Protein AF-A0A8H8NPK3-F1 (afdb_monomer_lite)

InterPro domains:
  IPR003347 JmjC domain [PS51184] (1-96)
  IPR014710 RmlC-like jelly roll fold [G3DSA:2.60.120.10] (4-105)
  IPR041667 Cupin-like domain 8 [PF13621] (40-84)

Sequence (110 aa):
MHGIPAHSVLASEIEPIPDSTVRWAEVDPTLSSISDTEIGAPLRVTVKAGDALYLPAGWWHHVAQSGDKESGVCIALNWWYDVEMRGMTWTWMSFLRRMGAPNGEEDEAA

Organism: NCBI:txid456999

Secondary structure (DSSP, 8-state):
--PPPP--------PPPTT---------TT-TTS-TTTTT-PPP--PPTT------TT----------TTT---------------HHHHHHHHHHHHHHSGGG------

Structure (mmCIF, N/CA/C/O backbone):
data_AF-A0A8H8NPK3-F1
#
_entry.id   AF-A0A8H8NPK3-F1
#
loop_
_atom_site.group_PDB
_atom_site.id
_atom_site.type_symbol
_atom_site.label_atom_id
_atom_site.label_alt_id
_atom_site.label_comp_id
_atom_site.label_asym_id
_atom_site.label_entity_id
_atom_site.label_seq_id
_atom_site.pdbx_PDB_ins_code
_atom_site.Cartn_x
_atom_site.Cartn_y
_atom_site.Cartn_z
_atom_site.occupancy
_atom_site.B_iso_or_equiv
_atom_site.auth_seq_id
_atom_site.auth_comp_id
_atom_site.auth_asym_id
_atom_site.auth_atom_id
_atom_site.pdbx_PDB_model_num
ATOM 1 N N . MET A 1 1 ? -33.112 -23.806 29.782 1.00 38.84 1 MET A N 1
ATOM 2 C CA . MET A 1 1 ? -31.799 -23.364 29.266 1.00 38.84 1 MET A CA 1
ATOM 3 C C . MET A 1 1 ? -31.544 -24.101 27.963 1.00 38.84 1 MET A C 1
ATOM 5 O O . MET A 1 1 ? -31.112 -25.242 28.003 1.00 38.84 1 MET A O 1
ATOM 9 N N . HIS A 1 2 ? -31.896 -23.501 26.827 1.00 39.47 2 HIS A N 1
ATOM 10 C CA . HIS A 1 2 ? -31.524 -24.038 25.518 1.00 39.47 2 HIS A CA 1
ATOM 11 C C . HIS A 1 2 ? -30.226 -23.350 25.102 1.00 39.47 2 HIS A C 1
ATOM 13 O O . HIS A 1 2 ? -30.211 -22.139 24.899 1.00 39.47 2 HIS A O 1
ATOM 19 N N . GLY A 1 3 ? -29.131 -24.112 25.095 1.00 41.53 3 GLY A N 1
ATOM 20 C CA . GLY A 1 3 ? -27.837 -23.640 24.619 1.00 41.53 3 GLY A CA 1
ATOM 21 C C . GLY A 1 3 ? -27.914 -23.340 23.127 1.00 41.53 3 GLY A C 1
ATOM 22 O O . GLY A 1 3 ? -28.433 -24.145 22.356 1.00 41.53 3 GLY A O 1
ATOM 23 N N . ILE A 1 4 ? -27.427 -22.165 22.742 1.00 48.91 4 ILE A N 1
ATOM 24 C CA . ILE A 1 4 ? -27.245 -21.775 21.346 1.00 48.91 4 ILE A CA 1
ATOM 25 C C . ILE A 1 4 ? -26.177 -22.714 20.757 1.00 48.91 4 ILE A C 1
ATOM 27 O O . ILE A 1 4 ? -25.095 -22.812 21.343 1.00 48.91 4 ILE A O 1
ATOM 31 N N . PRO A 1 5 ? -26.447 -23.440 19.658 1.00 46.38 5 PRO A N 1
ATOM 32 C CA . PRO A 1 5 ? -25.434 -24.275 19.030 1.00 46.38 5 PRO A CA 1
ATOM 33 C C . PRO A 1 5 ? -24.321 -23.381 18.475 1.00 46.38 5 PRO A C 1
ATOM 35 O O . PRO A 1 5 ? -24.587 -22.368 17.830 1.00 46.38 5 PRO A O 1
ATOM 38 N N . ALA A 1 6 ? -23.071 -23.753 18.751 1.00 50.28 6 ALA A N 1
ATOM 39 C CA . ALA A 1 6 ? -21.903 -23.097 18.185 1.00 50.28 6 ALA A CA 1
ATOM 40 C C . ALA A 1 6 ? -22.022 -23.114 16.657 1.00 50.28 6 ALA A C 1
ATOM 42 O O . ALA A 1 6 ? -22.088 -24.182 16.045 1.00 50.28 6 ALA A O 1
ATOM 43 N N . HIS A 1 7 ? -22.092 -21.931 16.047 1.00 53.38 7 HIS A N 1
ATOM 44 C CA . HIS A 1 7 ? -22.008 -21.800 14.602 1.00 53.38 7 HIS A CA 1
ATOM 45 C C . HIS A 1 7 ? -20.670 -22.400 14.163 1.00 53.38 7 HIS A C 1
ATOM 47 O O . HIS A 1 7 ? -19.605 -21.894 14.513 1.00 53.38 7 HIS A O 1
ATOM 53 N N . SER A 1 8 ? -20.744 -23.521 13.446 1.00 49.59 8 SER A N 1
ATOM 54 C CA . SER A 1 8 ? -19.623 -24.101 12.719 1.00 49.59 8 SER A CA 1
ATOM 55 C C . SER A 1 8 ? -19.088 -23.021 11.785 1.00 49.59 8 SER A C 1
ATOM 57 O O . SER A 1 8 ? -19.738 -22.640 10.812 1.00 49.59 8 SER A O 1
ATOM 59 N N . VAL A 1 9 ? -17.922 -22.477 12.126 1.00 55.72 9 VAL A N 1
ATOM 60 C CA . VAL A 1 9 ? -17.112 -21.724 11.177 1.00 55.72 9 VAL A CA 1
ATOM 61 C C . VAL A 1 9 ? -16.696 -22.753 10.137 1.00 55.72 9 VAL A C 1
ATOM 63 O O . VAL A 1 9 ? -15.939 -23.673 10.446 1.00 55.72 9 VAL A O 1
ATOM 66 N N . LEU A 1 10 ? -17.265 -22.662 8.936 1.00 54.06 10 LEU A N 1
ATOM 67 C CA . LEU A 1 10 ? -16.767 -23.398 7.785 1.00 54.06 10 LEU A CA 1
ATOM 68 C C . LEU A 1 10 ? -15.349 -22.883 7.543 1.00 54.06 10 LEU A C 1
ATOM 70 O O . LEU A 1 10 ? -15.161 -21.806 6.983 1.00 54.06 10 LEU A O 1
ATOM 74 N N . ALA A 1 11 ? -14.354 -23.611 8.045 1.00 54.78 11 ALA A N 1
ATOM 75 C CA . ALA A 1 11 ? -12.977 -23.420 7.639 1.00 54.78 11 ALA A CA 1
ATOM 76 C C . ALA A 1 11 ? -12.910 -23.864 6.177 1.00 54.78 11 ALA A C 1
ATOM 78 O O . ALA A 1 11 ? -12.791 -25.049 5.882 1.00 54.78 11 ALA A O 1
ATOM 79 N N . SER A 1 12 ? -13.106 -22.925 5.256 1.00 63.94 12 SER A N 1
ATOM 80 C CA . SER A 1 12 ? -12.755 -23.138 3.861 1.00 63.94 12 SER A CA 1
ATOM 81 C C . SER A 1 12 ? -11.239 -23.289 3.818 1.00 63.94 12 SER A C 1
ATOM 83 O O . SER A 1 12 ? -10.517 -22.301 3.973 1.00 63.94 12 SER A O 1
ATOM 85 N N . GLU A 1 13 ? -10.758 -24.523 3.699 1.00 69.62 13 GLU A N 1
ATOM 86 C CA . GLU A 1 13 ? -9.355 -24.773 3.398 1.00 69.62 13 GLU A CA 1
ATOM 87 C C . GLU A 1 13 ? -9.049 -24.171 2.022 1.00 69.62 13 GLU A C 1
ATOM 89 O O . GLU A 1 13 ? -9.826 -24.300 1.076 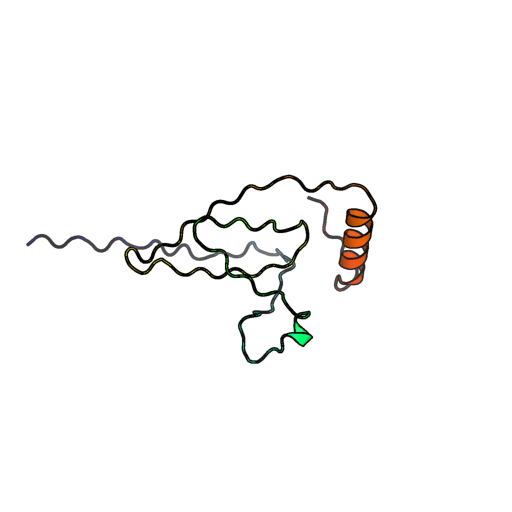1.00 69.62 13 GLU A O 1
ATOM 94 N N . ILE A 1 14 ? -7.946 -23.429 1.938 1.00 75.56 14 ILE A N 1
ATOM 95 C CA . ILE A 1 14 ? -7.484 -22.842 0.684 1.00 75.56 14 ILE A CA 1
ATOM 96 C C . ILE A 1 14 ? -6.833 -23.972 -0.110 1.00 75.56 14 ILE A C 1
ATOM 98 O O . ILE A 1 14 ? -5.733 -24.408 0.227 1.00 75.56 14 ILE A O 1
ATOM 102 N N . GLU A 1 15 ? -7.507 -24.453 -1.151 1.00 79.62 15 GLU A N 1
ATOM 103 C CA . GLU A 1 15 ? -6.917 -25.406 -2.088 1.00 79.62 15 GLU A CA 1
ATOM 104 C C . GLU A 1 15 ? -6.077 -24.650 -3.132 1.00 79.62 15 GLU A C 1
ATOM 106 O O . GLU A 1 15 ? -6.603 -23.769 -3.822 1.00 79.62 15 GLU A O 1
ATOM 111 N N . PRO A 1 16 ? -4.771 -24.949 -3.268 1.00 76.69 16 PRO A N 1
ATOM 112 C CA . PRO A 1 16 ? -3.962 -24.364 -4.326 1.00 76.69 16 PRO A CA 1
ATOM 113 C C . PRO A 1 16 ? -4.426 -24.893 -5.684 1.00 76.69 16 PRO A C 1
ATOM 115 O O . PRO A 1 16 ? -4.723 -26.078 -5.833 1.00 76.69 16 PRO A O 1
ATOM 118 N N . ILE A 1 17 ? -4.444 -24.026 -6.698 1.00 82.06 17 ILE A N 1
ATOM 119 C CA . ILE A 1 17 ? -4.699 -24.454 -8.075 1.00 82.06 17 ILE A CA 1
ATOM 120 C C . ILE A 1 17 ? -3.485 -25.286 -8.529 1.00 82.06 17 ILE A C 1
ATOM 122 O O . ILE A 1 17 ? -2.369 -24.748 -8.528 1.00 82.06 17 ILE A O 1
ATOM 126 N N . PRO A 1 18 ? -3.665 -26.574 -8.894 1.00 82.38 18 PRO A N 1
ATOM 127 C CA . PRO A 1 18 ? -2.563 -27.433 -9.315 1.00 82.38 18 PRO A CA 1
ATOM 128 C C . PRO A 1 18 ? -1.791 -26.817 -10.482 1.00 82.38 18 PRO A C 1
ATOM 130 O O . PRO A 1 18 ? -2.391 -26.230 -11.380 1.00 82.38 18 PRO A O 1
ATOM 133 N N . ASP A 1 19 ? -0.465 -26.945 -10.444 1.00 81.50 19 ASP A N 1
ATOM 134 C CA . ASP A 1 19 ? 0.462 -26.467 -11.478 1.00 81.50 19 ASP A CA 1
ATOM 135 C C . ASP A 1 19 ? 0.396 -24.954 -11.781 1.00 81.50 19 ASP A C 1
ATOM 137 O O . ASP A 1 19 ? 0.908 -24.500 -12.804 1.00 81.50 19 ASP A O 1
ATOM 141 N N . SER A 1 20 ? -0.190 -24.147 -10.887 1.00 78.88 20 SER A N 1
ATOM 142 C CA . SER A 1 20 ? -0.178 -22.685 -11.004 1.00 78.88 20 SER A CA 1
ATOM 143 C C . SER A 1 20 ? 1.016 -22.066 -10.272 1.00 78.88 20 SER A C 1
ATOM 145 O O . SER A 1 20 ? 1.290 -22.369 -9.110 1.00 78.88 20 SER A O 1
ATOM 147 N N . THR A 1 21 ? 1.720 -21.156 -10.944 1.00 76.31 21 THR A N 1
ATOM 148 C CA . THR A 1 21 ? 2.753 -20.313 -10.332 1.00 76.31 21 THR A CA 1
ATOM 149 C C . THR A 1 21 ? 2.336 -18.857 -10.457 1.00 76.31 21 THR A C 1
ATOM 151 O O . THR A 1 21 ? 2.241 -18.327 -11.561 1.00 76.31 21 THR A O 1
ATOM 154 N N . VAL A 1 22 ? 2.088 -18.198 -9.327 1.00 81.06 22 VAL A N 1
ATOM 155 C CA . VAL A 1 22 ? 1.789 -16.763 -9.285 1.00 81.06 22 VAL A CA 1
ATOM 156 C C . VAL A 1 22 ? 2.998 -16.041 -8.719 1.00 81.06 22 VAL A C 1
ATOM 158 O O . VAL A 1 22 ? 3.484 -16.384 -7.641 1.00 81.06 22 VAL A O 1
ATOM 161 N N . ARG A 1 23 ? 3.477 -15.014 -9.425 1.00 80.25 23 ARG A N 1
ATOM 162 C CA . ARG A 1 23 ? 4.510 -14.134 -8.875 1.00 80.25 23 ARG A CA 1
ATOM 163 C C . ARG A 1 23 ? 3.930 -13.355 -7.701 1.00 80.25 23 ARG A C 1
ATOM 165 O O . ARG A 1 23 ? 2.969 -12.606 -7.862 1.00 80.25 23 ARG A O 1
ATOM 172 N N . TRP A 1 24 ? 4.530 -13.525 -6.529 1.00 84.69 24 TRP A N 1
ATOM 173 C CA . TRP A 1 24 ? 4.081 -12.901 -5.291 1.00 84.69 24 TRP A CA 1
ATOM 174 C C . TRP A 1 24 ? 5.258 -12.288 -4.534 1.00 84.69 24 TRP A C 1
ATOM 176 O O . TRP A 1 24 ? 6.390 -12.755 -4.642 1.00 84.69 24 TRP A O 1
ATOM 186 N N . ALA A 1 25 ? 4.999 -11.231 -3.766 1.00 85.75 25 ALA A N 1
ATOM 187 C CA . ALA A 1 25 ? 6.003 -10.681 -2.866 1.00 85.75 25 ALA A CA 1
ATOM 188 C C . ALA A 1 25 ? 6.099 -11.560 -1.613 1.00 85.75 25 ALA A C 1
ATOM 190 O O . ALA A 1 25 ? 5.198 -11.555 -0.779 1.00 85.75 25 ALA A O 1
ATOM 191 N N . GLU A 1 26 ? 7.196 -12.303 -1.474 1.00 84.56 26 GLU A N 1
ATOM 192 C CA . GLU A 1 26 ? 7.442 -13.182 -0.315 1.00 84.56 26 GLU A CA 1
ATOM 193 C C . GLU A 1 26 ? 7.869 -12.422 0.953 1.00 84.56 26 GLU A C 1
ATOM 195 O O . GLU A 1 26 ? 8.015 -13.006 2.024 1.00 84.56 26 GLU A O 1
ATOM 200 N N . VAL A 1 27 ? 8.088 -11.112 0.845 1.00 86.06 27 VAL A N 1
ATOM 201 C CA . VAL A 1 27 ? 8.613 -10.285 1.930 1.00 86.06 27 VAL A CA 1
ATOM 202 C C . VAL A 1 27 ? 7.477 -9.720 2.777 1.00 86.06 27 VAL A C 1
ATOM 204 O O . VAL A 1 27 ? 6.618 -9.001 2.269 1.00 86.06 27 VAL A O 1
ATOM 207 N N . ASP A 1 28 ? 7.527 -9.973 4.085 1.00 89.00 28 ASP A N 1
ATOM 208 C CA . ASP A 1 28 ? 6.704 -9.282 5.079 1.00 89.00 28 ASP A CA 1
ATOM 209 C C . ASP A 1 28 ? 7.435 -8.015 5.577 1.00 89.00 28 ASP A C 1
ATOM 211 O O . ASP A 1 28 ? 8.428 -8.119 6.307 1.00 89.00 28 ASP A O 1
ATOM 215 N N . PRO A 1 29 ? 6.958 -6.804 5.219 1.00 87.75 29 PRO A N 1
ATOM 216 C CA . PRO A 1 29 ? 7.602 -5.542 5.588 1.00 87.75 29 PRO A CA 1
ATOM 217 C C . PRO A 1 29 ? 7.398 -5.153 7.065 1.00 87.75 29 PRO A C 1
ATOM 219 O O . PRO A 1 29 ? 7.815 -4.066 7.481 1.00 87.75 29 PRO A O 1
ATOM 222 N N . THR A 1 30 ? 6.708 -5.980 7.854 1.00 87.00 30 THR A N 1
ATOM 223 C CA . THR A 1 30 ? 6.500 -5.774 9.295 1.00 87.00 30 THR A CA 1
ATOM 224 C C . THR A 1 30 ? 7.515 -6.524 10.159 1.00 87.00 30 THR A C 1
ATOM 226 O O . THR A 1 30 ? 7.635 -6.227 11.351 1.00 87.00 30 THR A O 1
ATOM 229 N N . LEU A 1 31 ? 8.281 -7.450 9.571 1.00 88.00 31 LEU A N 1
ATOM 230 C CA . LEU A 1 31 ? 9.316 -8.194 10.281 1.00 88.00 31 LEU A CA 1
ATOM 231 C C . LEU A 1 31 ? 10.482 -7.282 10.663 1.00 88.00 31 LEU A C 1
ATOM 233 O O . LEU A 1 31 ? 11.139 -6.686 9.816 1.00 88.00 31 LEU A O 1
ATOM 237 N N . SER A 1 32 ? 10.808 -7.248 11.956 1.00 85.75 32 SER A N 1
ATOM 238 C CA . SER A 1 32 ? 11.932 -6.465 12.485 1.00 85.75 32 SER A CA 1
ATOM 239 C C . SER A 1 32 ? 13.308 -6.954 12.022 1.00 85.75 32 SER A C 1
ATOM 241 O O . SER A 1 32 ? 14.296 -6.243 12.187 1.00 85.75 32 SER A O 1
ATOM 243 N N . SER A 1 33 ? 13.383 -8.164 11.461 1.00 89.69 33 SER A N 1
ATOM 244 C CA . SER A 1 33 ? 14.607 -8.744 10.908 1.00 89.69 33 SER A CA 1
ATOM 245 C C . SER A 1 33 ? 15.011 -8.151 9.559 1.00 89.69 33 SER A C 1
ATOM 247 O O . SER A 1 33 ? 16.126 -8.415 9.123 1.00 89.69 33 SER A O 1
ATOM 249 N N . ILE A 1 34 ? 14.126 -7.397 8.898 1.00 86.69 34 ILE A N 1
ATOM 250 C CA . ILE A 1 34 ? 14.380 -6.793 7.588 1.00 86.69 34 ILE A CA 1
ATOM 251 C C . ILE A 1 34 ? 14.413 -5.275 7.755 1.00 86.69 34 ILE A C 1
ATOM 253 O O . ILE A 1 34 ? 13.495 -4.671 8.313 1.00 86.69 34 ILE A O 1
ATOM 257 N N . SER A 1 35 ? 15.488 -4.645 7.295 1.00 88.56 35 SER A N 1
ATOM 258 C CA . SER A 1 35 ? 15.634 -3.194 7.365 1.00 88.56 35 SER A CA 1
ATOM 259 C C . SER A 1 35 ? 14.771 -2.487 6.320 1.00 88.56 35 SER A C 1
ATOM 261 O O . SER A 1 35 ? 14.568 -2.981 5.211 1.00 88.56 35 SER A O 1
ATOM 263 N N . ASP A 1 36 ? 14.342 -1.260 6.628 1.00 86.50 36 ASP A N 1
ATOM 264 C CA . ASP A 1 36 ? 13.614 -0.413 5.675 1.00 86.50 36 ASP A CA 1
ATOM 265 C C . ASP A 1 36 ? 14.401 -0.228 4.362 1.00 86.50 36 ASP A C 1
ATOM 267 O O . ASP A 1 36 ? 13.809 -0.165 3.288 1.00 86.50 36 ASP A O 1
ATOM 271 N N . THR A 1 37 ? 15.736 -0.189 4.414 1.00 87.88 37 THR A N 1
ATOM 272 C CA . THR A 1 37 ? 16.590 -0.094 3.220 1.00 87.88 37 THR A CA 1
ATOM 273 C C . THR A 1 37 ? 16.531 -1.331 2.329 1.00 87.88 37 THR A C 1
ATOM 275 O O . THR A 1 37 ? 16.607 -1.188 1.111 1.00 87.88 37 THR A O 1
ATOM 278 N N . GLU A 1 38 ? 16.360 -2.524 2.900 1.00 86.19 38 GLU A N 1
ATOM 279 C CA . GLU A 1 38 ? 16.257 -3.775 2.136 1.00 86.19 38 GLU A CA 1
ATOM 280 C C . GLU A 1 38 ? 14.931 -3.885 1.373 1.00 86.19 38 GLU A C 1
ATOM 282 O O . GLU A 1 38 ? 14.884 -4.515 0.321 1.00 86.19 38 GLU A O 1
ATOM 287 N N . ILE A 1 39 ? 13.873 -3.223 1.852 1.00 87.31 39 ILE A N 1
ATOM 288 C CA . ILE A 1 39 ? 12.536 -3.236 1.228 1.00 87.31 39 ILE A CA 1
ATOM 289 C C . ILE A 1 39 ? 12.209 -1.961 0.437 1.00 87.31 39 ILE A C 1
ATOM 291 O O . ILE A 1 39 ? 11.068 -1.763 0.024 1.00 87.31 39 ILE A O 1
ATOM 295 N N . GLY A 1 40 ? 13.198 -1.093 0.203 1.00 88.62 40 GLY A N 1
ATOM 296 C CA . GLY A 1 40 ? 13.048 0.082 -0.663 1.00 88.62 40 GLY A CA 1
ATOM 297 C C . GLY A 1 40 ? 12.584 1.367 0.030 1.00 88.62 40 GLY A C 1
ATOM 298 O O . GLY A 1 40 ? 11.980 2.214 -0.621 1.00 88.62 40 GLY A O 1
ATOM 299 N N . ALA A 1 41 ? 12.886 1.533 1.321 1.00 90.75 41 ALA A N 1
ATOM 300 C CA . ALA A 1 41 ? 12.619 2.727 2.131 1.00 90.75 41 ALA A CA 1
ATOM 301 C C . ALA A 1 41 ? 11.134 3.165 2.098 1.00 90.75 41 ALA A C 1
ATOM 303 O O . ALA A 1 41 ? 10.791 4.184 1.491 1.00 90.75 41 ALA A O 1
ATOM 304 N N . PRO A 1 42 ? 10.231 2.400 2.739 1.00 92.75 42 PRO A N 1
ATOM 305 C CA . PRO A 1 42 ? 8.792 2.567 2.588 1.00 92.75 42 PRO A CA 1
ATOM 306 C C . PRO A 1 42 ? 8.283 3.880 3.190 1.00 92.75 42 PRO A C 1
ATOM 308 O O . PRO A 1 42 ? 8.700 4.310 4.267 1.00 92.75 42 PRO A O 1
ATOM 311 N N . LEU A 1 43 ? 7.278 4.473 2.542 1.00 94.12 43 LEU A N 1
ATOM 312 C CA . LEU A 1 43 ? 6.484 5.547 3.130 1.00 94.12 43 LEU A CA 1
ATOM 313 C C . LEU A 1 43 ? 5.412 4.953 4.057 1.00 94.12 43 LEU A C 1
ATOM 315 O O . LEU A 1 43 ? 4.598 4.137 3.628 1.00 94.12 43 LEU A O 1
ATOM 319 N N . ARG A 1 44 ? 5.374 5.393 5.320 1.00 94.25 44 ARG A N 1
ATOM 320 C CA . ARG A 1 44 ? 4.383 4.946 6.315 1.00 94.25 44 ARG A CA 1
ATOM 321 C C . ARG A 1 44 ? 3.317 6.021 6.519 1.00 94.25 44 ARG A C 1
ATOM 323 O O . ARG A 1 44 ? 3.628 7.133 6.936 1.00 94.25 44 ARG A O 1
ATOM 330 N N . VAL A 1 45 ? 2.061 5.679 6.232 1.00 96.69 45 VAL A N 1
ATOM 331 C CA . VAL A 1 45 ? 0.914 6.597 6.308 1.00 96.69 45 VAL A CA 1
ATOM 332 C C . VAL A 1 45 ? -0.188 5.978 7.165 1.00 96.69 45 VAL A C 1
ATOM 334 O O . VAL A 1 45 ? -0.527 4.810 6.992 1.00 96.69 45 VAL A O 1
ATOM 337 N N . THR A 1 46 ? -0.775 6.765 8.069 1.00 97.06 46 THR A N 1
ATOM 338 C CA . THR A 1 46 ? -2.004 6.402 8.791 1.00 97.06 46 THR A CA 1
ATOM 339 C C . THR A 1 46 ? -3.159 7.240 8.261 1.00 97.06 46 THR A C 1
ATOM 341 O O . THR A 1 46 ? -3.144 8.459 8.412 1.00 97.06 46 THR A O 1
ATOM 344 N N . VAL A 1 47 ? -4.159 6.583 7.675 1.00 97.19 47 VAL A N 1
ATOM 345 C CA . VAL A 1 47 ? -5.401 7.212 7.200 1.00 97.19 47 VAL A CA 1
ATOM 346 C C . VAL A 1 47 ? -6.450 7.095 8.302 1.00 97.19 47 VAL A C 1
ATOM 348 O O . VAL A 1 47 ? -6.707 5.990 8.786 1.00 97.19 47 VAL A O 1
ATOM 351 N N . LYS A 1 48 ? -7.027 8.216 8.740 1.00 96.31 48 LYS A N 1
ATOM 352 C CA . LYS A 1 48 ? -8.051 8.246 9.795 1.00 96.31 48 LYS A CA 1
ATOM 353 C C . LYS A 1 48 ? -9.445 8.458 9.206 1.00 96.31 48 LYS A C 1
ATOM 355 O O . LYS A 1 48 ? -9.614 8.731 8.022 1.00 96.31 48 LYS A O 1
ATOM 360 N N . ALA A 1 49 ? -10.465 8.334 10.053 1.00 95.38 49 ALA A N 1
ATOM 361 C CA . ALA A 1 49 ? -11.840 8.623 9.665 1.00 95.38 49 ALA A CA 1
ATOM 362 C C . ALA A 1 49 ? -11.965 10.062 9.132 1.00 95.38 49 ALA A C 1
ATOM 364 O O . ALA A 1 49 ? -11.598 11.013 9.820 1.00 95.38 49 ALA A O 1
ATOM 365 N N . GLY A 1 50 ? -12.496 10.198 7.915 1.00 96.50 50 GLY A N 1
ATOM 366 C CA . GLY A 1 50 ? -12.627 11.476 7.209 1.00 96.50 50 GLY A CA 1
ATOM 367 C C . GLY A 1 50 ? -11.458 11.820 6.281 1.00 96.50 50 GLY A C 1
ATOM 368 O O . GLY A 1 50 ? -11.614 12.712 5.448 1.00 96.50 50 GLY A O 1
ATOM 369 N N . ASP A 1 51 ? -10.333 11.106 6.366 1.00 97.75 51 ASP A N 1
ATOM 370 C CA . ASP A 1 51 ? -9.206 11.287 5.451 1.00 97.75 51 ASP A CA 1
ATOM 371 C C . ASP A 1 51 ? -9.432 10.533 4.131 1.00 97.75 51 ASP A C 1
ATOM 373 O O . ASP A 1 51 ? -10.171 9.548 4.057 1.00 97.75 51 ASP A O 1
ATOM 377 N N . ALA A 1 52 ? -8.723 10.965 3.089 1.00 97.56 52 ALA A N 1
ATOM 378 C CA . ALA A 1 52 ? -8.614 10.243 1.829 1.00 97.56 52 ALA A CA 1
ATOM 379 C C . ALA A 1 52 ? -7.140 10.100 1.438 1.00 97.56 52 ALA A C 1
ATOM 381 O O . ALA A 1 52 ? -6.377 11.066 1.484 1.00 97.56 52 ALA A O 1
ATOM 382 N N . LEU A 1 53 ? -6.753 8.895 1.019 1.00 97.94 53 LEU A N 1
ATOM 383 C CA . LEU A 1 53 ? -5.439 8.614 0.452 1.00 97.94 53 LEU A CA 1
ATOM 384 C C . LEU A 1 53 ? -5.585 8.375 -1.049 1.00 97.94 53 LEU A C 1
ATOM 386 O O . LEU A 1 53 ? -6.259 7.435 -1.466 1.00 97.94 53 LEU A O 1
ATOM 390 N N . TYR A 1 54 ? -4.914 9.195 -1.855 1.00 97.06 54 TYR A N 1
ATOM 391 C CA . TYR A 1 54 ? -4.676 8.854 -3.252 1.00 97.06 54 TYR A CA 1
ATOM 392 C C . TYR A 1 54 ? -3.492 7.887 -3.325 1.00 97.06 54 TYR A C 1
ATOM 394 O O . TYR A 1 54 ? -2.359 8.272 -3.038 1.00 97.06 54 TYR A O 1
ATOM 402 N N . LEU A 1 55 ? -3.768 6.636 -3.689 1.00 96.19 55 LEU A N 1
ATOM 403 C CA . LEU A 1 55 ? -2.758 5.609 -3.924 1.00 96.19 55 LEU A CA 1
ATOM 404 C C . LEU A 1 55 ? -2.508 5.493 -5.436 1.00 96.19 55 LEU A C 1
ATOM 406 O O . LEU A 1 55 ? -3.402 5.037 -6.152 1.00 96.19 55 LEU A O 1
ATOM 410 N N . PRO A 1 56 ? -1.337 5.914 -5.950 1.00 92.31 56 PRO A N 1
ATOM 411 C CA . PRO A 1 56 ? -1.091 5.892 -7.385 1.00 92.31 56 PRO A CA 1
ATOM 412 C C . PRO A 1 56 ? -0.988 4.469 -7.939 1.00 92.31 56 PRO A C 1
ATOM 414 O O . PRO A 1 56 ? -0.560 3.531 -7.263 1.00 92.31 56 PRO A O 1
ATOM 417 N N . ALA A 1 57 ? -1.311 4.329 -9.222 1.00 89.38 57 ALA A N 1
ATOM 418 C CA . ALA A 1 57 ? -1.151 3.078 -9.946 1.00 89.38 57 ALA A CA 1
ATOM 419 C C . ALA A 1 57 ? 0.294 2.552 -9.882 1.00 89.38 57 ALA A C 1
ATOM 421 O O . ALA A 1 57 ? 1.255 3.303 -10.056 1.00 89.38 57 ALA A O 1
ATOM 422 N N . GLY A 1 58 ? 0.443 1.244 -9.661 1.00 87.38 58 GLY A N 1
ATOM 423 C CA . GLY A 1 58 ? 1.744 0.571 -9.638 1.00 87.38 58 GLY A CA 1
ATOM 424 C C . GLY A 1 58 ? 2.521 0.660 -8.327 1.00 87.38 58 GLY A C 1
ATOM 425 O O . GLY A 1 58 ? 3.610 0.094 -8.248 1.00 87.38 58 GLY A O 1
ATOM 426 N N . TRP A 1 59 ? 1.982 1.324 -7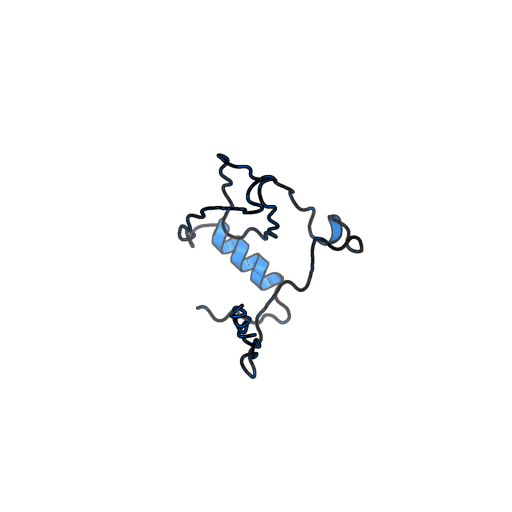.302 1.00 91.44 59 TRP A N 1
ATOM 427 C CA . TRP A 1 59 ? 2.620 1.391 -5.990 1.00 91.44 59 TRP A CA 1
ATOM 428 C C 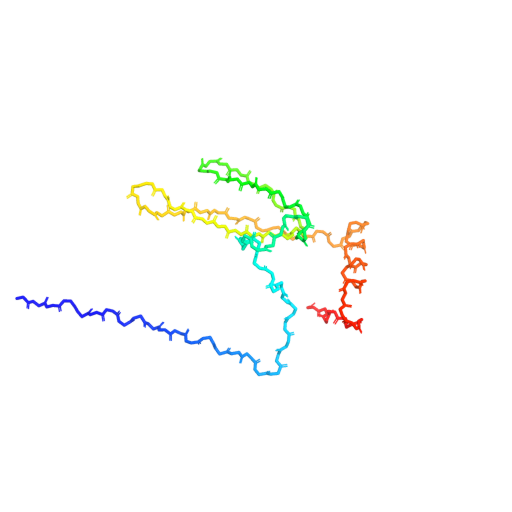. TRP A 1 59 ? 2.447 0.088 -5.210 1.00 91.44 59 TRP A C 1
ATOM 430 O O . TRP A 1 59 ? 1.327 -0.371 -4.971 1.00 91.44 59 TRP A O 1
ATOM 440 N N . TRP A 1 60 ? 3.569 -0.471 -4.756 1.00 92.19 60 TRP A N 1
ATOM 441 C CA . TRP A 1 60 ? 3.573 -1.515 -3.737 1.00 92.19 60 TRP A CA 1
ATOM 442 C C . TRP A 1 60 ? 3.029 -0.942 -2.431 1.00 92.19 60 TRP A C 1
ATOM 444 O O . TRP A 1 60 ? 3.443 0.133 -1.997 1.00 92.19 60 TRP A O 1
ATOM 454 N N . HIS A 1 61 ? 2.088 -1.648 -1.812 1.00 94.69 61 HIS A N 1
ATOM 455 C CA . HIS A 1 61 ? 1.466 -1.208 -0.573 1.00 94.69 61 HIS A CA 1
ATOM 456 C C . HIS A 1 61 ? 1.153 -2.403 0.324 1.00 94.69 61 HIS A C 1
ATOM 458 O O . HIS A 1 61 ? 0.683 -3.442 -0.129 1.00 94.69 61 HIS A O 1
ATOM 464 N N . HIS A 1 62 ? 1.412 -2.222 1.615 1.00 94.50 62 HIS A N 1
ATOM 465 C CA . HIS A 1 62 ? 1.046 -3.148 2.677 1.00 94.50 62 HIS A CA 1
ATOM 466 C C . HIS A 1 62 ? 0.073 -2.429 3.612 1.00 94.50 62 HIS A C 1
ATOM 468 O O . HIS A 1 62 ? 0.346 -1.305 4.043 1.00 94.50 62 HIS A O 1
ATOM 474 N N . VAL A 1 63 ? -1.060 -3.061 3.921 1.00 95.94 63 VAL A N 1
ATOM 475 C CA . VAL A 1 63 ? -2.156 -2.434 4.669 1.00 95.94 63 VAL A CA 1
ATOM 476 C C . VAL A 1 63 ? -2.376 -3.170 5.982 1.00 95.94 63 VAL A C 1
ATOM 478 O O . VAL A 1 63 ? -2.573 -4.380 6.004 1.00 95.94 63 VAL A O 1
ATOM 481 N N . ALA A 1 64 ? -2.398 -2.412 7.074 1.00 95.25 64 ALA A N 1
ATOM 482 C CA . ALA A 1 64 ? -2.863 -2.865 8.376 1.00 95.25 64 ALA A CA 1
ATOM 483 C C . ALA A 1 64 ? -3.999 -1.948 8.840 1.00 95.25 64 ALA A C 1
ATOM 485 O O . ALA A 1 64 ? -4.000 -0.752 8.541 1.00 95.25 64 ALA A O 1
ATOM 486 N N . GLN A 1 65 ? -4.956 -2.505 9.579 1.00 95.31 65 GLN A N 1
ATOM 487 C CA . GLN A 1 65 ? -6.107 -1.772 10.095 1.00 95.31 65 GLN A CA 1
ATOM 488 C C . GLN A 1 65 ? -6.286 -2.022 11.589 1.00 95.31 65 GLN A C 1
ATOM 490 O O . GLN A 1 65 ? -6.040 -3.119 12.086 1.00 95.31 65 GLN A O 1
ATOM 495 N N . SER A 1 66 ? -6.744 -0.995 12.294 1.00 94.12 66 SER A N 1
ATOM 496 C CA . SER A 1 66 ? -7.138 -1.074 13.697 1.00 94.12 66 SER A CA 1
ATOM 497 C C . SER A 1 66 ? -8.550 -0.533 13.834 1.00 94.12 66 SER A C 1
ATOM 499 O O . SER A 1 66 ? -8.850 0.533 13.292 1.00 94.12 66 SER A O 1
ATOM 501 N N . GLY A 1 67 ? -9.400 -1.255 14.557 1.00 92.62 67 GLY A N 1
ATOM 502 C CA . GLY A 1 67 ? -10.741 -0.785 14.860 1.00 92.62 67 GLY A CA 1
ATOM 503 C C . GLY A 1 67 ? -10.758 0.431 15.780 1.00 92.62 67 GLY A C 1
ATOM 504 O O . GLY A 1 67 ? -9.761 0.744 16.440 1.00 92.62 67 GLY A O 1
ATOM 505 N N . ASP A 1 68 ? -11.895 1.122 15.824 1.00 89.62 68 ASP A N 1
ATOM 506 C CA . ASP A 1 68 ? -12.098 2.183 16.808 1.00 89.62 68 ASP A CA 1
ATOM 507 C C . ASP A 1 68 ? -12.160 1.621 18.249 1.00 89.62 68 ASP A C 1
ATOM 509 O O . ASP A 1 68 ? -12.225 0.413 18.478 1.00 89.62 68 ASP A O 1
ATOM 513 N N . LYS A 1 69 ? -12.112 2.509 19.249 1.00 89.75 69 LYS A N 1
ATOM 514 C CA . LYS A 1 69 ? -12.056 2.108 20.667 1.00 89.75 69 LYS A CA 1
ATOM 515 C C . LYS A 1 69 ? -13.368 1.539 21.214 1.00 89.75 69 LYS A C 1
ATOM 517 O O . LYS A 1 69 ? -13.342 0.951 22.291 1.00 89.75 69 LYS A O 1
ATOM 522 N N . GLU A 1 70 ? -14.488 1.782 20.549 1.00 91.31 70 GLU A N 1
ATOM 523 C CA . GLU A 1 70 ? -15.827 1.505 21.068 1.00 91.31 70 GLU A CA 1
ATOM 524 C C . GLU A 1 70 ? -16.428 0.255 20.421 1.00 91.31 70 GLU A C 1
ATOM 526 O O . GLU A 1 70 ? -16.820 -0.679 21.116 1.00 91.31 70 GLU A O 1
ATOM 531 N N . SER A 1 71 ? -16.442 0.210 19.091 1.00 90.69 71 SER A N 1
ATOM 532 C CA . SER A 1 71 ? -16.920 -0.911 18.289 1.00 90.69 71 SER A CA 1
ATOM 533 C C . SER A 1 71 ? -15.833 -1.952 18.010 1.00 90.69 71 SER A C 1
ATOM 535 O O . SER A 1 71 ? -16.151 -3.116 17.766 1.00 90.69 71 SER A O 1
ATOM 537 N N . GLY A 1 72 ? -14.554 -1.555 18.018 1.00 92.69 72 GLY A N 1
ATOM 538 C CA . GLY A 1 72 ? -13.458 -2.416 17.566 1.00 92.69 72 GLY A CA 1
ATOM 539 C C . GLY A 1 72 ? -13.459 -2.663 16.053 1.00 92.69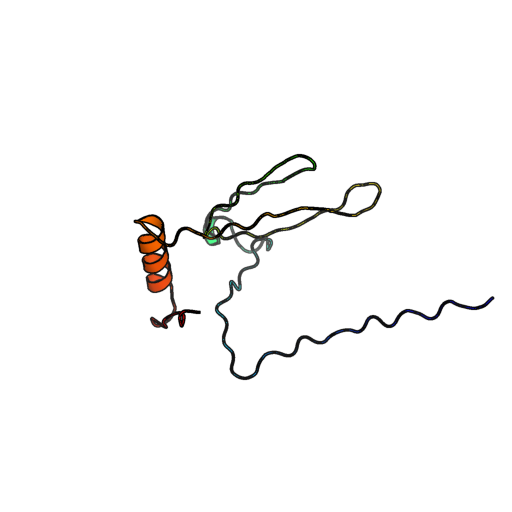 72 GLY A C 1
ATOM 540 O O . GLY A 1 72 ? -12.718 -3.524 15.579 1.00 92.69 72 GLY A O 1
ATOM 541 N N . VAL A 1 73 ? -14.255 -1.913 15.282 1.00 94.12 73 VAL A N 1
ATOM 542 C CA . VAL A 1 73 ? -14.411 -2.082 13.832 1.00 94.12 73 VAL A CA 1
ATOM 543 C C . VAL A 1 73 ? -13.672 -0.978 13.075 1.00 94.12 73 VAL A C 1
ATOM 545 O O . VAL A 1 73 ? -13.656 0.181 13.487 1.00 94.12 73 VAL A O 1
ATOM 548 N N . CYS A 1 74 ? -13.037 -1.341 11.958 1.00 96.00 74 CYS A N 1
ATOM 549 C CA . CYS A 1 74 ? -12.487 -0.403 10.982 1.00 96.00 74 CYS A CA 1
ATOM 550 C C . CYS A 1 74 ? -13.325 -0.485 9.701 1.00 96.00 74 CYS A C 1
ATOM 552 O O . CYS A 1 74 ? -13.554 -1.580 9.187 1.00 96.00 74 CYS A O 1
ATOM 554 N N . ILE A 1 75 ? -13.800 0.658 9.199 1.00 95.62 75 ILE A N 1
ATOM 555 C CA . ILE A 1 75 ? -14.575 0.742 7.956 1.00 95.62 75 ILE A CA 1
ATOM 556 C C . ILE A 1 75 ? -13.857 1.705 7.016 1.00 95.62 75 ILE A C 1
ATOM 558 O O . ILE A 1 75 ? -13.603 2.854 7.376 1.00 95.62 75 ILE A O 1
ATOM 562 N N . ALA A 1 76 ? -13.561 1.238 5.804 1.00 96.94 76 ALA A N 1
ATOM 563 C CA . ALA A 1 76 ? -12.933 2.026 4.754 1.00 96.94 76 ALA A CA 1
ATOM 564 C C . ALA A 1 76 ? -13.643 1.804 3.415 1.00 96.94 76 ALA A C 1
ATOM 566 O O . ALA A 1 76 ? -14.170 0.723 3.149 1.00 96.94 76 ALA A O 1
ATOM 567 N N . LEU A 1 77 ? -13.630 2.832 2.567 1.00 97.19 77 LEU A N 1
ATOM 568 C CA . LEU A 1 77 ? -14.129 2.776 1.196 1.00 97.19 77 LEU A CA 1
ATOM 569 C C . LEU A 1 77 ? -12.971 3.040 0.237 1.00 97.19 77 LEU A C 1
ATOM 571 O O . LEU A 1 77 ? -12.144 3.917 0.483 1.00 97.19 77 LEU A O 1
ATOM 575 N N . ASN A 1 78 ? -12.925 2.282 -0.854 1.00 97.62 78 ASN A N 1
ATOM 576 C CA . ASN A 1 78 ? -11.969 2.481 -1.935 1.00 97.62 78 ASN A CA 1
ATOM 577 C C . ASN A 1 78 ? -12.716 2.631 -3.266 1.00 97.62 78 ASN A C 1
ATOM 579 O O . ASN A 1 78 ? -13.715 1.958 -3.506 1.00 97.62 78 ASN A O 1
ATOM 583 N N . TRP A 1 79 ? -12.224 3.536 -4.112 1.00 96.94 79 TRP A N 1
ATOM 584 C CA . TRP A 1 79 ? -12.716 3.746 -5.472 1.00 96.94 79 TRP A CA 1
ATOM 585 C C . TRP A 1 79 ? -11.593 3.415 -6.439 1.00 96.94 79 TRP A C 1
ATOM 587 O O . TRP A 1 79 ? -10.545 4.062 -6.415 1.00 96.94 79 TRP A O 1
ATOM 597 N N . TRP A 1 80 ? -11.804 2.388 -7.255 1.00 95.94 80 TRP A N 1
ATOM 598 C CA . TRP A 1 80 ? -10.827 1.944 -8.239 1.00 95.94 80 TRP A CA 1
ATOM 599 C C . TRP A 1 80 ? -11.162 2.568 -9.585 1.00 95.94 80 TRP A C 1
ATOM 601 O O . TRP A 1 80 ? -12.298 2.499 -10.050 1.00 95.94 80 TRP A O 1
ATOM 611 N N . TYR A 1 81 ? -10.154 3.191 -10.181 1.00 93.06 81 TYR A N 1
ATOM 612 C CA . TYR A 1 81 ? -10.215 3.772 -11.512 1.00 93.06 81 TYR A CA 1
ATOM 613 C C . TYR A 1 81 ? -9.195 3.048 -12.383 1.00 93.06 81 TYR A C 1
ATOM 615 O O . TYR A 1 81 ? -8.097 2.739 -11.910 1.00 93.06 81 TYR A O 1
ATOM 623 N N . ASP A 1 82 ? -9.548 2.796 -13.640 1.00 90.81 82 ASP A N 1
ATOM 624 C CA . ASP A 1 82 ? -8.640 2.143 -14.576 1.00 90.81 82 ASP A CA 1
ATOM 625 C C . ASP A 1 82 ? -7.373 2.975 -14.778 1.00 90.81 82 ASP A C 1
ATOM 627 O O . ASP A 1 82 ? -7.402 4.202 -14.915 1.00 90.81 82 ASP A O 1
ATOM 631 N N . VAL A 1 83 ? -6.237 2.282 -14.804 1.00 84.56 83 VAL A N 1
ATOM 632 C CA . VAL A 1 83 ? -4.944 2.905 -15.076 1.00 84.56 83 VAL A CA 1
ATOM 633 C C . VAL A 1 83 ? -4.879 3.266 -16.554 1.00 84.56 83 VAL A C 1
ATOM 635 O O . VAL A 1 83 ? -5.118 2.423 -17.418 1.00 84.56 83 VAL A O 1
ATOM 638 N N . GLU A 1 84 ? -4.481 4.497 -16.871 1.00 83.56 84 GLU A N 1
ATOM 639 C CA . GLU A 1 84 ? -4.187 4.857 -18.255 1.00 83.56 84 GLU A CA 1
ATOM 640 C C . GLU A 1 84 ? -2.919 4.128 -18.730 1.00 83.56 84 GLU A C 1
ATOM 642 O O . GLU A 1 84 ? -1.790 4.515 -18.423 1.00 83.56 84 GLU A O 1
ATOM 647 N N . MET A 1 85 ? -3.103 3.060 -19.507 1.00 78.94 85 MET A N 1
ATOM 648 C CA . MET A 1 85 ? -2.029 2.248 -20.101 1.00 78.94 85 MET A CA 1
ATOM 649 C C . MET A 1 85 ? -1.381 2.933 -21.317 1.00 78.94 85 MET A C 1
ATOM 651 O O . MET A 1 85 ? -1.170 2.326 -22.369 1.00 78.94 85 MET A O 1
ATOM 655 N N . ARG A 1 86 ? -1.109 4.237 -21.221 1.00 78.94 86 ARG A N 1
ATOM 656 C CA . ARG A 1 86 ? -0.506 5.031 -22.298 1.00 78.94 86 ARG A CA 1
ATOM 657 C C . ARG A 1 86 ? 0.594 5.931 -21.750 1.00 78.94 86 ARG A C 1
ATOM 659 O O . ARG A 1 86 ? 0.655 6.249 -20.567 1.00 78.94 86 ARG A O 1
ATOM 666 N N . GLY A 1 87 ? 1.468 6.363 -22.653 1.00 84.00 87 GLY A N 1
ATOM 667 C CA . GLY A 1 87 ? 2.539 7.296 -22.330 1.00 84.00 87 GLY A CA 1
ATOM 668 C C . GLY A 1 87 ? 3.723 6.660 -21.600 1.00 84.00 87 GLY A C 1
ATOM 669 O O . GLY A 1 87 ? 3.821 5.447 -21.423 1.00 84.00 87 GLY A O 1
ATOM 670 N N . MET A 1 88 ? 4.667 7.517 -21.213 1.00 83.69 88 MET A N 1
ATOM 671 C CA . MET A 1 88 ? 5.985 7.099 -20.730 1.00 83.69 88 MET A CA 1
ATOM 672 C C . MET A 1 88 ? 5.936 6.324 -19.410 1.00 83.69 88 MET A C 1
ATOM 674 O O . MET A 1 88 ? 6.752 5.428 -19.218 1.00 83.69 88 MET A O 1
ATOM 678 N N . THR A 1 89 ? 4.985 6.634 -18.524 1.00 83.38 89 THR A N 1
ATOM 679 C CA . THR A 1 89 ? 4.858 5.980 -17.213 1.00 83.38 89 THR A CA 1
ATOM 680 C C . THR A 1 89 ? 4.602 4.483 -17.354 1.00 83.38 89 THR A C 1
ATOM 682 O O . THR A 1 89 ? 5.300 3.685 -16.731 1.00 83.38 89 THR A O 1
ATOM 685 N N . TRP A 1 90 ? 3.658 4.095 -18.219 1.00 84.62 90 TRP A N 1
ATOM 686 C CA . TRP A 1 90 ? 3.363 2.687 -18.482 1.00 84.62 90 TRP A CA 1
ATOM 687 C C . TRP A 1 90 ? 4.558 1.980 -19.129 1.00 84.62 90 TRP A C 1
ATOM 689 O O . TRP A 1 90 ? 5.018 0.966 -18.613 1.00 84.62 90 TRP A O 1
ATOM 699 N N . THR A 1 91 ? 5.134 2.564 -20.187 1.00 88.00 91 THR A N 1
ATOM 700 C CA . THR A 1 91 ? 6.302 1.994 -20.881 1.00 88.00 91 THR A CA 1
ATOM 701 C C . THR A 1 91 ? 7.479 1.760 -19.935 1.00 88.00 91 THR A C 1
ATOM 703 O O . THR A 1 91 ? 8.113 0.705 -19.980 1.00 88.00 91 THR A O 1
ATOM 706 N N . TRP A 1 92 ? 7.768 2.724 -19.059 1.00 87.38 92 TRP A N 1
ATOM 707 C CA . TRP A 1 92 ? 8.856 2.607 -18.094 1.00 87.38 92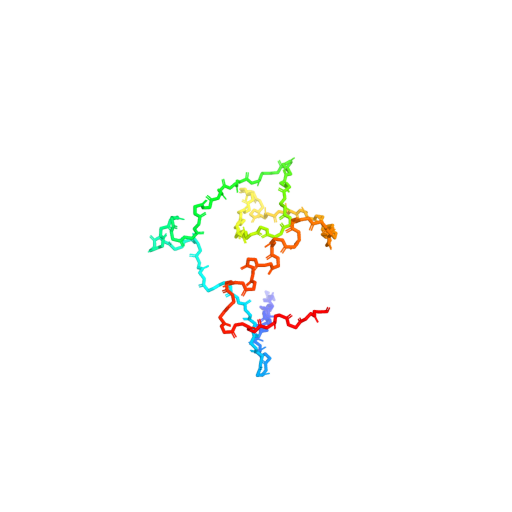 TRP A CA 1
ATOM 708 C C . TRP A 1 92 ? 8.583 1.526 -17.047 1.00 87.38 92 TRP A C 1
ATOM 710 O O . TRP A 1 92 ? 9.458 0.718 -16.741 1.00 87.38 92 TRP A O 1
ATOM 720 N N . MET A 1 93 ? 7.355 1.459 -16.539 1.00 86.62 93 MET A N 1
ATOM 721 C CA . MET A 1 93 ? 6.957 0.456 -15.557 1.00 86.62 93 MET A CA 1
ATOM 722 C C . MET A 1 93 ? 6.990 -0.965 -16.136 1.00 86.62 93 MET A C 1
ATOM 724 O O . MET A 1 93 ? 7.503 -1.873 -15.482 1.00 86.62 93 MET A O 1
ATOM 728 N N . SER A 1 94 ? 6.526 -1.161 -17.375 1.00 86.19 94 SER A N 1
ATOM 729 C CA . SER A 1 94 ? 6.644 -2.439 -18.090 1.00 86.19 94 SER A CA 1
ATOM 730 C C . SER A 1 94 ? 8.105 -2.843 -18.295 1.00 86.19 94 SER A C 1
ATOM 732 O O . SER A 1 94 ? 8.457 -4.003 -18.079 1.00 86.19 94 SER A O 1
ATOM 734 N N . PHE A 1 95 ? 8.968 -1.891 -18.662 1.00 88.88 95 PHE A N 1
ATOM 735 C CA . PHE A 1 95 ? 10.400 -2.140 -18.817 1.00 88.88 95 PHE A CA 1
ATOM 736 C C . PHE A 1 95 ? 11.051 -2.582 -17.499 1.00 88.88 95 PHE A C 1
ATOM 738 O O . PHE A 1 95 ? 11.696 -3.628 -17.461 1.00 88.88 95 PHE A O 1
ATOM 745 N N . LEU A 1 96 ? 10.840 -1.837 -16.407 1.00 88.25 96 LEU A N 1
ATOM 746 C CA . LEU A 1 96 ? 11.400 -2.176 -15.094 1.00 88.25 96 LEU A CA 1
ATOM 747 C C . LEU A 1 96 ? 10.920 -3.543 -14.592 1.00 88.25 96 LEU A C 1
ATOM 749 O O . LEU A 1 96 ? 11.722 -4.319 -14.077 1.00 88.25 96 LEU A O 1
ATOM 753 N N . ARG A 1 97 ? 9.634 -3.865 -14.782 1.00 85.81 97 ARG A N 1
ATOM 754 C CA . ARG A 1 97 ? 9.077 -5.179 -14.422 1.00 85.81 97 ARG A CA 1
ATOM 755 C C . ARG A 1 97 ? 9.740 -6.312 -15.197 1.00 85.81 97 ARG A C 1
ATOM 757 O O . ARG A 1 97 ? 10.114 -7.310 -14.594 1.00 85.81 97 ARG A O 1
ATOM 764 N N . ARG A 1 98 ? 9.946 -6.139 -16.506 1.00 85.44 98 ARG A N 1
ATOM 765 C CA . ARG A 1 98 ? 10.606 -7.152 -17.343 1.00 85.44 98 ARG A CA 1
ATOM 766 C C . ARG A 1 98 ? 12.085 -7.321 -16.995 1.00 85.44 98 ARG A C 1
ATOM 768 O O . ARG A 1 98 ? 12.584 -8.437 -17.024 1.00 85.44 98 ARG A O 1
ATOM 775 N N . MET A 1 99 ? 12.769 -6.238 -16.624 1.00 86.31 99 MET A N 1
ATOM 776 C CA . MET A 1 99 ? 14.159 -6.286 -16.155 1.00 86.31 99 MET A CA 1
ATOM 777 C C . MET A 1 99 ? 14.311 -6.997 -14.803 1.00 86.31 99 MET A C 1
ATOM 779 O O . MET A 1 99 ? 15.340 -7.621 -14.563 1.00 86.31 99 MET A O 1
ATOM 783 N N . GLY A 1 100 ? 13.314 -6.886 -13.921 1.00 78.50 100 GLY A N 1
ATOM 784 C CA . GLY A 1 100 ? 13.311 -7.525 -12.603 1.00 78.50 100 GLY A CA 1
ATOM 785 C C . GLY A 1 100 ? 12.749 -8.950 -12.578 1.00 78.50 100 GLY A C 1
ATOM 786 O O . GLY A 1 100 ? 12.787 -9.587 -11.528 1.00 78.50 100 GLY A O 1
ATOM 787 N N . ALA A 1 101 ? 12.211 -9.453 -13.693 1.00 74.69 101 ALA A N 1
ATOM 788 C CA . ALA A 1 101 ? 11.611 -10.779 -13.752 1.00 74.69 101 ALA A CA 1
ATOM 789 C C . ALA A 1 101 ? 12.697 -11.876 -13.768 1.00 74.69 101 ALA A C 1
ATOM 791 O O . ALA A 1 101 ? 13.612 -11.815 -14.598 1.00 74.69 101 ALA A O 1
ATOM 792 N N . PRO A 1 102 ? 12.605 -12.905 -12.905 1.00 65.62 102 PRO A N 1
ATOM 793 C CA . PRO A 1 102 ? 13.488 -14.059 -13.003 1.00 65.62 102 PRO A CA 1
ATOM 794 C C . PRO A 1 102 ? 13.290 -14.742 -14.370 1.00 65.62 102 PRO A C 1
ATOM 796 O O . PRO A 1 102 ? 12.171 -15.014 -14.789 1.00 65.62 102 PRO A O 1
ATOM 799 N N . ASN A 1 103 ? 14.392 -14.974 -15.089 1.00 60.88 103 ASN A N 1
ATOM 800 C CA . ASN A 1 103 ? 14.471 -15.716 -16.359 1.00 60.88 103 ASN A CA 1
ATOM 801 C C . ASN A 1 103 ? 13.706 -15.159 -17.579 1.00 60.88 103 ASN A C 1
ATOM 803 O O . ASN A 1 103 ? 13.586 -15.857 -18.584 1.00 60.88 103 ASN A O 1
ATOM 807 N N . GLY A 1 104 ? 13.266 -13.896 -17.563 1.00 54.25 104 GLY A N 1
ATOM 808 C CA . GLY A 1 104 ? 12.663 -13.264 -18.745 1.00 54.25 104 GLY A CA 1
ATOM 809 C C . GLY A 1 104 ? 11.283 -13.811 -19.127 1.00 54.25 104 GLY A C 1
ATOM 810 O O . GLY A 1 104 ? 10.841 -13.582 -20.253 1.00 54.25 104 GLY A O 1
ATOM 811 N N . GLU A 1 105 ? 10.614 -14.507 -18.202 1.00 56.09 105 GLU A N 1
ATOM 812 C CA . GLU A 1 105 ? 9.244 -14.985 -18.375 1.00 56.09 105 GLU A CA 1
ATOM 813 C C . GLU A 1 105 ? 8.288 -13.801 -18.531 1.00 56.09 105 GLU A C 1
ATOM 815 O O . GLU A 1 105 ? 8.180 -12.920 -17.663 1.00 56.09 105 GLU A O 1
ATOM 820 N N . GLU A 1 106 ? 7.619 -13.783 -19.682 1.00 55.72 106 GLU A N 1
ATOM 821 C CA . GLU A 1 106 ? 6.559 -12.838 -19.994 1.00 55.72 106 GLU A CA 1
ATOM 822 C C . GLU A 1 106 ? 5.423 -13.071 -18.993 1.00 55.72 106 GLU A C 1
ATOM 824 O O . GLU A 1 106 ? 4.973 -14.201 -18.828 1.00 55.72 106 GLU A O 1
ATOM 829 N N . ASP A 1 1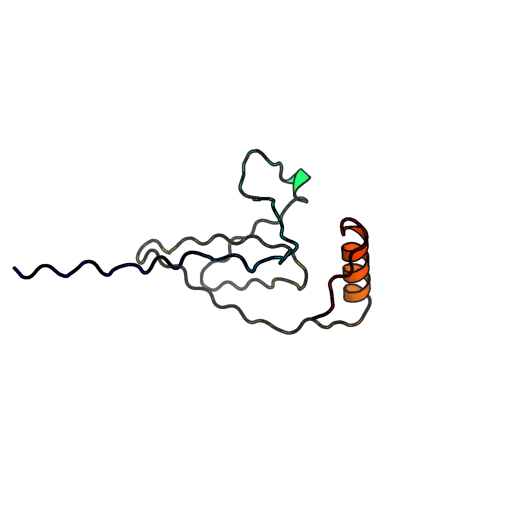07 ? 4.976 -12.017 -18.298 1.00 54.22 107 ASP A N 1
ATOM 830 C CA . ASP A 1 107 ? 3.631 -12.060 -17.724 1.00 54.22 107 ASP A CA 1
ATOM 831 C C . ASP A 1 107 ? 2.707 -12.272 -18.924 1.00 54.22 107 ASP A C 1
ATOM 833 O O . ASP A 1 107 ? 2.578 -11.358 -19.747 1.00 54.22 107 ASP A O 1
ATOM 837 N N . GLU A 1 108 ? 2.154 -13.479 -19.086 1.00 47.31 108 GLU A N 1
ATOM 838 C CA . GLU A 1 108 ? 1.084 -13.709 -20.052 1.00 47.31 108 GLU A CA 1
ATOM 839 C C . GLU A 1 108 ? 0.039 -12.624 -19.803 1.00 47.31 108 GLU A C 1
ATOM 841 O O . GLU A 1 108 ? -0.487 -12.469 -18.698 1.00 47.31 108 GLU A O 1
ATOM 846 N N . ALA A 1 109 ? -0.158 -11.790 -20.822 1.00 40.16 109 ALA A N 1
ATOM 847 C CA . ALA A 1 109 ? -1.134 -10.727 -20.788 1.00 40.16 109 ALA A CA 1
ATOM 848 C C . ALA A 1 109 ? -2.503 -11.341 -20.468 1.00 40.16 109 ALA A C 1
ATOM 850 O O . ALA A 1 109 ? -2.943 -12.260 -21.159 1.00 40.16 109 ALA A O 1
ATOM 851 N N . ALA A 1 110 ? -3.131 -10.831 -19.409 1.00 34.34 110 ALA A N 1
ATOM 852 C CA . ALA A 1 110 ? -4.553 -11.020 -19.150 1.00 34.34 110 ALA A CA 1
ATOM 853 C C . ALA A 1 110 ? -5.403 -10.540 -20.338 1.00 34.34 110 ALA A C 1
ATOM 855 O O . ALA A 1 110 ? -4.994 -9.554 -21.000 1.00 34.34 110 ALA A O 1
#

pLDDT: mean 81.53, std 16.42, range [34.34, 97.94]

Foldseek 3Di:
DDDDPPPPPPPPDDDDDPPDDDDDDPDDPPDPVDDCVNVPNDDDDDADVPGDDDDDPPDDDDDDDFADPPPRDDDDDDDDDDDDCDDDVNVVSLVVCQVPDPPSDDPPDD

Radius of gyration: 20.34 Å; chains: 1; bounding box: 48×39×52 Å